Protein AF-A0A150H130-F1 (afdb_monomer_lite)

Organism: Gonium pectorale (NCBI:txid33097)

Structure (mmCIF, N/CA/C/O backbone):
data_AF-A0A150H130-F1
#
_entry.id   AF-A0A150H130-F1
#
loop_
_atom_site.group_PDB
_atom_site.id
_atom_site.type_symbol
_atom_site.label_atom_id
_atom_site.label_alt_id
_atom_site.label_comp_id
_atom_site.label_asym_id
_atom_site.label_entity_id
_atom_site.label_seq_id
_atom_site.pdbx_PDB_ins_code
_atom_site.Cartn_x
_atom_site.Cartn_y
_atom_site.Cartn_z
_atom_site.occupancy
_atom_site.B_iso_or_equiv
_atom_site.auth_seq_id
_atom_site.auth_comp_id
_atom_site.auth_asym_id
_atom_site.auth_atom_id
_atom_site.pdbx_PDB_model_num
ATOM 1 N N . MET A 1 1 ? 24.351 13.951 1.270 1.00 28.12 1 MET A N 1
ATOM 2 C CA . MET A 1 1 ? 23.321 14.775 0.599 1.00 28.12 1 MET A CA 1
ATOM 3 C C . MET A 1 1 ? 22.019 13.989 0.598 1.00 28.12 1 MET A C 1
ATOM 5 O O . MET A 1 1 ? 21.899 13.053 -0.178 1.00 28.12 1 MET A O 1
ATOM 9 N N . LEU A 1 2 ? 21.097 14.304 1.508 1.00 27.91 2 LEU A N 1
ATOM 10 C CA . LEU A 1 2 ? 19.763 13.704 1.584 1.00 27.91 2 LEU A CA 1
ATOM 11 C C . LEU A 1 2 ? 18.756 14.853 1.517 1.00 27.91 2 LEU A C 1
ATOM 13 O O . LEU A 1 2 ? 18.752 15.714 2.389 1.00 27.91 2 LEU A O 1
ATOM 17 N N . SER A 1 3 ? 17.962 14.896 0.455 1.00 32.09 3 SER A N 1
ATOM 18 C CA . SER A 1 3 ? 16.755 15.716 0.383 1.00 32.09 3 SER A CA 1
ATOM 19 C C . SER A 1 3 ? 15.717 14.867 -0.334 1.00 32.09 3 SER A C 1
ATOM 21 O O . SER A 1 3 ? 15.797 14.671 -1.547 1.00 32.09 3 SER A O 1
ATOM 23 N N . LEU A 1 4 ? 14.837 14.249 0.453 1.00 43.97 4 LEU A N 1
ATOM 24 C CA . LEU A 1 4 ? 13.719 13.445 -0.019 1.00 43.97 4 LEU A CA 1
ATOM 25 C C . LEU A 1 4 ? 12.446 14.279 0.113 1.00 43.97 4 LEU A C 1
ATOM 27 O O . LEU A 1 4 ? 12.029 14.680 1.195 1.00 43.97 4 LEU A O 1
ATOM 31 N N . SER A 1 5 ? 11.893 14.571 -1.054 1.00 40.38 5 SER A N 1
ATOM 32 C CA . SER A 1 5 ? 10.693 15.338 -1.343 1.00 40.38 5 SER A CA 1
ATOM 33 C C . SER A 1 5 ? 9.492 14.879 -0.509 1.00 40.38 5 SER A C 1
ATOM 35 O O . SER A 1 5 ? 9.221 13.685 -0.379 1.00 40.38 5 SER A O 1
ATOM 37 N N . SER A 1 6 ? 8.720 15.845 -0.016 1.00 39.12 6 SER A N 1
ATOM 38 C CA . SER A 1 6 ? 7.418 15.672 0.632 1.00 39.12 6 SER A CA 1
ATOM 39 C C . SER A 1 6 ? 6.379 15.040 -0.313 1.00 39.12 6 SER A C 1
ATOM 41 O O . SER A 1 6 ? 5.690 15.721 -1.064 1.00 39.12 6 SER A O 1
ATOM 43 N N . LEU A 1 7 ? 6.348 13.713 -0.304 1.00 48.28 7 LEU A N 1
ATOM 44 C CA . LEU A 1 7 ? 5.218 12.776 -0.375 1.00 48.28 7 LEU A CA 1
ATOM 45 C C . LEU A 1 7 ? 3.837 13.327 -0.774 1.00 48.28 7 LEU A C 1
ATOM 47 O O . LEU A 1 7 ? 3.103 13.880 0.040 1.00 48.28 7 LEU A O 1
ATOM 51 N N . THR A 1 8 ? 3.423 13.001 -1.995 1.00 57.91 8 THR A N 1
ATOM 52 C CA . THR A 1 8 ? 2.057 13.158 -2.520 1.00 57.91 8 THR A CA 1
ATOM 53 C C . THR A 1 8 ? 1.088 12.023 -2.124 1.00 57.91 8 THR A C 1
ATOM 55 O O . THR A 1 8 ? -0.016 11.950 -2.651 1.00 57.91 8 THR A O 1
ATOM 58 N N . GLY A 1 9 ? 1.445 11.163 -1.162 1.00 62.09 9 GLY A N 1
ATOM 59 C CA . GLY A 1 9 ? 0.704 9.933 -0.837 1.00 62.09 9 GLY A CA 1
ATOM 60 C C . GLY A 1 9 ? 1.159 8.715 -1.655 1.00 62.09 9 GLY A C 1
ATOM 61 O O . GLY A 1 9 ? 2.047 8.829 -2.498 1.00 62.09 9 GLY A O 1
ATOM 62 N N . LEU A 1 10 ? 0.581 7.538 -1.385 1.00 74.88 10 LEU A N 1
ATOM 63 C CA . LEU A 1 10 ? 0.795 6.289 -2.142 1.00 74.88 10 LEU A CA 1
ATOM 64 C C . LEU A 1 10 ? -0.245 6.068 -3.256 1.00 74.88 10 LEU A C 1
ATOM 66 O O . LEU A 1 10 ? -0.211 5.046 -3.935 1.00 74.88 10 LEU A O 1
ATOM 70 N N . SER A 1 11 ? -1.171 7.002 -3.452 1.00 72.00 11 SER A N 1
ATOM 71 C CA . SER A 1 11 ? -2.012 7.077 -4.643 1.00 72.00 11 SER A CA 1
ATOM 72 C C . SER A 1 11 ? -1.548 8.237 -5.520 1.00 72.00 11 SER A C 1
ATOM 74 O O . SER A 1 11 ? -1.598 9.393 -5.103 1.00 72.00 11 SER A O 1
ATOM 76 N N . GLY A 1 12 ? -1.150 7.940 -6.755 1.00 63.56 12 GLY A N 1
ATOM 77 C CA . GLY A 1 12 ? -0.777 8.929 -7.763 1.00 63.56 12 GLY A CA 1
ATOM 78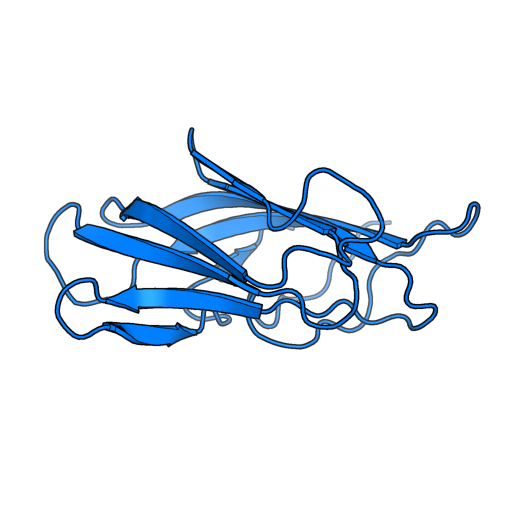 C C . GLY A 1 12 ? 0.692 8.877 -8.179 1.00 63.56 12 GLY A C 1
ATOM 79 O O . GLY A 1 12 ? 1.413 7.904 -7.951 1.00 63.56 12 GLY A O 1
ATOM 80 N N . ARG A 1 13 ? 1.129 9.944 -8.855 1.00 60.25 13 ARG A N 1
ATOM 81 C CA . ARG A 1 13 ? 2.452 10.046 -9.479 1.00 60.25 13 ARG A CA 1
ATOM 82 C C . ARG A 1 13 ? 3.400 10.859 -8.597 1.00 60.25 13 ARG A C 1
ATOM 84 O O . ARG A 1 13 ? 3.111 12.004 -8.259 1.00 60.25 13 ARG A O 1
ATOM 91 N N . VAL A 1 14 ? 4.555 10.290 -8.264 1.00 60.31 14 VAL A N 1
ATOM 92 C CA . VAL A 1 14 ? 5.629 10.954 -7.515 1.00 60.31 14 VAL A CA 1
ATOM 93 C C . VAL A 1 14 ? 6.756 11.302 -8.482 1.00 60.31 14 VAL A C 1
ATOM 95 O O . VAL A 1 14 ? 7.328 10.418 -9.119 1.00 60.31 14 VAL A O 1
ATOM 98 N N . VAL A 1 15 ? 7.086 12.589 -8.595 1.00 50.00 15 VAL A N 1
ATOM 99 C CA . VAL A 1 15 ? 8.176 13.102 -9.442 1.00 50.00 15 VAL A CA 1
ATOM 100 C C . VAL A 1 15 ? 9.355 13.489 -8.540 1.00 50.00 15 VAL A C 1
ATOM 102 O O . VAL A 1 15 ? 9.137 14.064 -7.479 1.00 50.00 15 VAL A O 1
ATOM 105 N N . ASN A 1 16 ? 10.585 13.181 -8.969 1.00 44.88 16 ASN A N 1
ATOM 106 C CA . ASN A 1 16 ? 11.868 13.332 -8.252 1.00 44.88 16 ASN A CA 1
ATOM 107 C C . ASN A 1 16 ? 12.209 12.209 -7.271 1.00 44.88 16 ASN A C 1
ATOM 109 O O . ASN A 1 16 ? 12.184 12.379 -6.053 1.00 44.88 16 ASN A O 1
ATOM 113 N N . MET A 1 17 ? 12.626 11.073 -7.827 1.00 46.09 17 MET A N 1
ATOM 114 C CA . MET A 1 17 ? 13.340 10.042 -7.080 1.00 46.09 17 MET A CA 1
ATOM 115 C C . MET A 1 17 ? 14.808 10.044 -7.475 1.00 46.09 17 MET A C 1
ATOM 117 O O . MET A 1 17 ? 15.135 10.183 -8.653 1.00 46.09 17 MET A O 1
ATOM 121 N N . ASN A 1 18 ? 15.689 9.912 -6.486 1.00 40.97 18 ASN A N 1
ATOM 122 C CA . ASN A 1 18 ? 17.128 9.909 -6.700 1.00 40.97 18 ASN A CA 1
ATOM 123 C C . ASN A 1 18 ? 17.524 8.587 -7.378 1.00 40.97 18 ASN A C 1
ATOM 125 O O . ASN A 1 18 ? 17.569 7.532 -6.745 1.00 40.97 18 ASN A O 1
ATOM 129 N N . VAL A 1 19 ? 17.724 8.631 -8.695 1.00 44.31 19 VAL A N 1
ATOM 130 C CA . VAL A 1 19 ? 18.095 7.469 -9.505 1.00 44.31 19 VAL A CA 1
ATOM 131 C C . VAL A 1 19 ? 19.613 7.377 -9.507 1.00 44.31 19 VAL A C 1
ATOM 133 O O . VAL A 1 19 ? 20.266 8.075 -10.278 1.00 44.31 19 VAL A O 1
ATOM 136 N N . ASN A 1 20 ? 20.193 6.499 -8.686 1.00 40.44 20 ASN A N 1
ATOM 137 C CA . ASN A 1 20 ? 21.564 6.062 -8.948 1.00 40.44 20 ASN A CA 1
ATOM 138 C C . ASN A 1 20 ? 21.536 5.193 -10.209 1.00 40.44 20 ASN A C 1
ATOM 140 O O . ASN A 1 20 ? 21.234 4.001 -10.181 1.00 40.44 20 ASN A O 1
ATOM 144 N N . ALA A 1 21 ? 21.760 5.856 -11.340 1.00 41.31 21 ALA A N 1
ATOM 145 C CA . ALA A 1 21 ? 21.728 5.289 -12.668 1.00 41.31 21 ALA A CA 1
ATOM 146 C C . ALA A 1 21 ? 23.016 4.509 -12.944 1.00 41.31 21 ALA A C 1
ATOM 148 O O . ALA A 1 21 ? 24.020 5.064 -13.373 1.00 41.31 21 ALA A O 1
ATOM 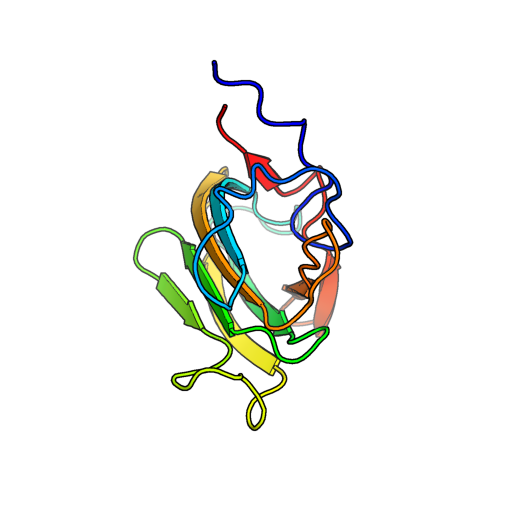149 N N . SER A 1 22 ? 22.957 3.198 -12.756 1.00 33.94 22 SER A N 1
ATOM 150 C CA . SER A 1 22 ? 23.491 2.249 -13.732 1.00 33.94 22 SER A CA 1
ATOM 151 C C . SER A 1 22 ? 22.784 0.915 -13.493 1.00 33.94 22 SER A C 1
ATOM 153 O O . SER A 1 22 ? 22.564 0.544 -12.347 1.00 33.94 22 SER A O 1
ATOM 155 N N . VAL A 1 23 ? 22.419 0.214 -14.566 1.00 38.22 23 VAL A N 1
ATOM 156 C CA . VAL A 1 23 ? 21.663 -1.056 -14.595 1.00 38.22 23 VAL A CA 1
ATOM 157 C C . VAL A 1 23 ? 20.127 -0.914 -14.628 1.00 38.22 23 VAL A C 1
ATOM 159 O O . VAL A 1 23 ? 19.440 -0.826 -13.620 1.00 38.22 23 VAL A O 1
ATOM 162 N N . VAL A 1 24 ? 19.604 -0.930 -15.859 1.00 47.75 24 VAL A N 1
ATOM 163 C CA . VAL A 1 24 ? 18.294 -1.436 -16.327 1.00 47.75 24 VAL A CA 1
ATOM 164 C C . VAL A 1 24 ? 17.286 -1.843 -15.225 1.00 47.75 24 VAL A C 1
ATOM 166 O O . VAL A 1 24 ? 17.278 -2.971 -14.728 1.00 47.75 24 VAL A O 1
ATOM 169 N N . GLY A 1 25 ? 16.367 -0.927 -14.904 1.00 54.16 25 GLY A N 1
ATOM 170 C CA . GLY A 1 25 ? 15.270 -1.107 -13.943 1.00 54.16 25 GLY A CA 1
ATOM 171 C C . GLY A 1 25 ? 15.366 -0.122 -12.779 1.00 54.16 25 GLY A C 1
ATOM 172 O O . GLY A 1 25 ? 16.351 -0.102 -12.048 1.00 54.16 25 GLY A O 1
ATOM 173 N N . ARG A 1 26 ? 14.340 0.715 -12.601 1.00 68.50 26 ARG A N 1
ATOM 174 C CA . ARG A 1 26 ? 14.320 1.710 -11.520 1.00 68.50 26 ARG A CA 1
ATOM 175 C C . ARG A 1 26 ? 13.815 1.059 -10.247 1.00 68.50 26 ARG A C 1
ATOM 177 O O . ARG A 1 26 ? 12.714 0.514 -10.252 1.00 68.50 26 ARG A O 1
ATOM 184 N N . TYR A 1 27 ? 14.607 1.144 -9.184 1.00 73.62 27 TYR A N 1
ATOM 185 C CA . TYR A 1 27 ? 14.225 0.707 -7.847 1.00 73.62 27 TYR A CA 1
ATOM 186 C C . TYR A 1 27 ? 13.906 1.909 -6.976 1.00 73.62 27 TYR A C 1
ATOM 188 O O . TYR A 1 27 ? 14.677 2.863 -6.903 1.00 73.62 27 TYR A O 1
ATOM 196 N N . VAL A 1 28 ? 12.770 1.838 -6.300 1.00 75.75 28 VAL A N 1
ATOM 197 C CA . VAL A 1 28 ? 12.286 2.868 -5.390 1.00 75.75 28 VAL A CA 1
ATOM 198 C C . VAL A 1 28 ? 11.981 2.211 -4.065 1.00 75.75 28 VAL A C 1
ATOM 200 O O . VAL A 1 28 ? 11.394 1.131 -4.026 1.00 75.75 28 VAL A O 1
ATOM 203 N N . ARG A 1 29 ? 12.370 2.874 -2.980 1.00 79.12 29 ARG A N 1
ATOM 204 C CA . ARG A 1 29 ? 12.010 2.488 -1.623 1.00 79.12 29 ARG A CA 1
ATOM 205 C C . ARG A 1 29 ? 11.545 3.724 -0.869 1.00 79.12 29 ARG A C 1
ATOM 207 O O . ARG A 1 29 ? 12.284 4.700 -0.803 1.00 79.12 29 ARG A O 1
ATOM 214 N N . ALA A 1 30 ? 10.350 3.660 -0.299 1.00 76.38 30 ALA A N 1
ATOM 215 C CA . ALA A 1 30 ? 9.795 4.697 0.560 1.00 76.38 30 ALA A CA 1
ATOM 216 C C . ALA A 1 30 ? 9.405 4.078 1.905 1.00 76.38 30 ALA A C 1
ATOM 218 O O . ALA A 1 30 ? 8.758 3.033 1.943 1.00 76.38 30 ALA A O 1
ATOM 219 N N . GLY A 1 31 ? 9.831 4.702 3.001 1.00 82.50 31 GLY A N 1
ATOM 220 C CA . GLY A 1 31 ? 9.450 4.324 4.361 1.00 82.50 31 GLY A CA 1
ATOM 221 C C . GLY A 1 31 ? 8.509 5.360 4.963 1.00 82.50 31 GLY A C 1
ATOM 222 O O . GLY A 1 31 ? 8.623 6.552 4.678 1.00 82.50 31 GLY A O 1
ATOM 223 N N . GLY A 1 32 ? 7.573 4.908 5.788 1.00 85.44 32 GLY A N 1
ATOM 224 C CA . GLY A 1 32 ? 6.565 5.773 6.373 1.00 85.44 32 GLY A CA 1
ATOM 225 C C . GLY A 1 32 ? 5.625 5.069 7.324 1.00 85.44 32 GLY A C 1
ATOM 226 O O . GLY A 1 32 ? 5.902 3.987 7.840 1.00 85.44 32 GLY A O 1
ATOM 227 N N . PHE A 1 33 ? 4.492 5.714 7.533 1.00 87.56 33 PHE A N 1
ATOM 228 C CA . PHE A 1 33 ? 3.428 5.281 8.404 1.00 87.56 33 PHE A CA 1
ATOM 229 C C . PHE A 1 33 ? 2.097 5.422 7.677 1.00 87.56 33 PHE A C 1
ATOM 231 O O . PHE A 1 33 ? 1.769 6.495 7.164 1.00 87.56 33 PHE A O 1
ATOM 238 N N . LEU A 1 34 ? 1.323 4.339 7.659 1.00 88.81 34 LEU A N 1
ATOM 239 C CA . LEU A 1 34 ? -0.043 4.337 7.159 1.00 88.81 34 LEU A CA 1
ATOM 240 C C . LEU A 1 34 ? -1.023 4.550 8.298 1.00 88.81 34 LEU A C 1
ATOM 242 O O . LEU A 1 34 ? -1.014 3.825 9.291 1.00 88.81 34 LEU A O 1
ATOM 246 N N . ARG A 1 35 ? -1.883 5.546 8.142 1.00 88.31 35 ARG A N 1
ATOM 247 C CA . ARG A 1 35 ? -3.004 5.802 9.031 1.00 88.31 35 ARG A CA 1
ATOM 248 C C . ARG A 1 35 ? -4.229 5.051 8.527 1.00 88.31 35 ARG A C 1
ATOM 250 O O . ARG A 1 35 ? -4.515 5.036 7.333 1.00 88.31 35 ARG A O 1
ATOM 257 N N . ARG A 1 36 ? -4.986 4.468 9.452 1.00 85.94 36 ARG A N 1
ATOM 258 C CA . ARG A 1 36 ? -6.290 3.874 9.144 1.00 85.94 36 ARG A CA 1
ATOM 259 C C . ARG A 1 36 ? -7.296 4.944 8.670 1.00 85.94 36 ARG A C 1
ATOM 261 O O . ARG A 1 36 ? -7.362 6.001 9.308 1.00 85.94 36 ARG A O 1
ATOM 268 N N . PRO A 1 37 ? -8.144 4.670 7.658 1.00 86.38 37 PRO A N 1
ATOM 269 C CA . PRO A 1 37 ? -9.273 5.538 7.326 1.00 86.38 37 PRO A CA 1
ATOM 270 C C . PRO A 1 37 ? -10.250 5.721 8.506 1.00 86.38 37 PRO A C 1
ATOM 272 O O . PRO A 1 37 ? -10.496 4.813 9.306 1.00 86.38 37 PRO A O 1
ATOM 275 N N . VAL A 1 38 ? -10.791 6.931 8.656 1.00 72.12 38 VAL A N 1
ATOM 276 C CA . VAL A 1 38 ? -11.566 7.343 9.837 1.00 72.12 38 VAL A CA 1
ATOM 277 C C . VAL A 1 38 ? -13.028 6.899 9.700 1.00 72.12 38 VAL A C 1
ATOM 279 O O . VAL A 1 38 ? -13.877 7.700 9.327 1.00 72.12 38 VAL A O 1
ATOM 282 N N . SER A 1 39 ? -13.339 5.630 9.977 1.00 63.97 39 SER A N 1
ATOM 283 C CA . SER A 1 39 ? -14.746 5.181 10.040 1.00 63.97 39 SER A CA 1
ATOM 284 C C . SER A 1 39 ? -15.107 4.232 11.191 1.00 63.97 39 SER A C 1
ATOM 286 O O . SER A 1 39 ? -16.293 4.042 11.434 1.00 63.97 39 SER A O 1
ATOM 288 N N . ALA A 1 40 ? -14.154 3.707 11.974 1.00 54.53 40 ALA A N 1
ATOM 289 C CA . ALA A 1 40 ? -14.472 2.786 13.078 1.00 54.53 40 ALA A CA 1
ATOM 290 C C . ALA A 1 40 ? -13.618 3.016 14.346 1.00 54.53 40 ALA A C 1
ATOM 292 O O . ALA A 1 40 ? -12.423 3.306 14.217 1.00 54.53 40 ALA A O 1
ATOM 293 N N . PRO A 1 41 ? -14.180 2.904 15.569 1.00 64.06 41 PRO A N 1
ATOM 294 C CA . PRO A 1 41 ? -13.418 2.824 16.819 1.00 64.06 41 PRO A CA 1
ATOM 295 C C . PRO A 1 41 ? -12.738 1.451 16.975 1.00 64.06 41 PRO A C 1
ATOM 297 O O . PRO A 1 41 ? -13.272 0.437 16.543 1.00 64.06 41 PRO A O 1
ATOM 300 N N . GLY A 1 42 ? -11.562 1.408 17.616 1.00 69.62 42 GLY A N 1
ATOM 301 C CA . GLY A 1 42 ? -10.783 0.163 17.774 1.00 69.62 42 GLY A CA 1
ATOM 302 C C . GLY A 1 42 ? -10.177 -0.349 16.458 1.00 69.62 42 GLY A C 1
ATOM 303 O O . GLY A 1 42 ? -10.295 0.343 15.450 1.00 69.62 42 GLY A O 1
ATOM 304 N N . PRO A 1 43 ? -9.448 -1.482 16.443 1.00 76.12 43 PRO A N 1
ATOM 305 C CA . PRO A 1 43 ? -8.933 -2.077 15.210 1.00 76.12 43 PRO A CA 1
ATOM 306 C C . PRO A 1 43 ? -10.062 -2.336 14.210 1.00 76.12 43 PRO A C 1
ATOM 308 O O . PRO A 1 43 ? -11.125 -2.807 14.605 1.00 76.12 43 PRO A O 1
ATOM 311 N N . ALA A 1 44 ? -9.837 -2.024 12.936 1.00 84.44 44 ALA A N 1
ATOM 312 C CA . ALA A 1 44 ? -10.842 -2.237 11.903 1.00 84.44 44 ALA A CA 1
ATOM 313 C C . ALA A 1 44 ? -10.271 -3.048 10.748 1.00 84.44 44 ALA A C 1
ATOM 315 O O . ALA A 1 44 ? -9.116 -2.862 10.350 1.00 84.44 44 ALA A O 1
ATOM 316 N N . ARG A 1 45 ? -11.119 -3.919 10.210 1.00 90.25 45 ARG A N 1
ATOM 317 C CA . ARG A 1 45 ? -10.855 -4.680 8.997 1.00 90.25 45 ARG A CA 1
ATOM 318 C C . ARG A 1 45 ? -10.911 -3.749 7.787 1.00 90.25 45 ARG A C 1
ATOM 320 O O . ARG A 1 45 ? -11.855 -2.979 7.657 1.00 90.25 45 ARG A O 1
ATOM 327 N N . TRP A 1 46 ? -9.919 -3.853 6.912 1.00 91.38 46 TRP A N 1
ATOM 328 C CA . TRP A 1 46 ? -9.853 -3.170 5.620 1.00 91.38 46 TRP A CA 1
ATOM 329 C C . TRP A 1 46 ? -9.260 -4.108 4.581 1.00 91.38 46 TRP A C 1
ATOM 331 O O . TRP A 1 46 ? -8.497 -5.007 4.927 1.00 91.38 46 TRP A O 1
ATOM 341 N N . VAL A 1 47 ? -9.552 -3.877 3.306 1.00 92.50 47 VAL A N 1
ATOM 342 C CA . VAL A 1 47 ? -8.820 -4.533 2.217 1.00 92.50 47 VAL A CA 1
ATOM 343 C C . VAL A 1 47 ? -7.791 -3.550 1.680 1.00 92.50 47 VAL A C 1
ATOM 345 O O . VAL A 1 47 ? -8.150 -2.465 1.235 1.00 92.50 47 VAL A O 1
ATOM 348 N N . LEU A 1 48 ? -6.510 -3.905 1.744 1.00 92.75 48 LEU A N 1
ATOM 349 C CA . LEU A 1 48 ? -5.450 -3.183 1.051 1.00 92.75 48 LEU A CA 1
ATOM 350 C C . LEU A 1 48 ? -5.399 -3.674 -0.395 1.00 92.75 48 LEU A C 1
ATOM 352 O O . LEU A 1 48 ? -5.129 -4.850 -0.634 1.00 92.75 48 LEU A O 1
ATOM 356 N N . ARG A 1 49 ? -5.623 -2.759 -1.333 1.00 92.38 49 ARG A N 1
ATOM 357 C CA . ARG A 1 49 ? -5.534 -2.992 -2.772 1.00 92.38 49 ARG A CA 1
ATOM 358 C C . ARG A 1 49 ? -4.261 -2.372 -3.322 1.00 92.38 49 ARG A C 1
ATOM 360 O O . ARG A 1 49 ? -3.983 -1.199 -3.068 1.00 92.38 49 ARG A O 1
ATOM 367 N N . VAL A 1 50 ? -3.514 -3.148 -4.101 1.00 90.00 50 VAL A N 1
ATOM 368 C CA . VAL A 1 50 ? -2.316 -2.700 -4.821 1.00 90.00 50 VAL A CA 1
ATOM 369 C C . VAL A 1 50 ? -2.480 -3.038 -6.295 1.00 90.00 50 VAL A C 1
ATOM 371 O O . VAL A 1 50 ? -2.528 -4.213 -6.656 1.00 90.00 50 VAL A O 1
ATOM 374 N N . ARG A 1 51 ? -2.545 -2.013 -7.146 1.00 87.31 51 ARG A N 1
ATOM 375 C CA . ARG A 1 51 ? -2.686 -2.160 -8.599 1.00 87.31 51 ARG A CA 1
ATOM 376 C C . ARG A 1 51 ? -1.374 -1.856 -9.318 1.00 87.31 51 ARG A C 1
ATOM 378 O O . ARG A 1 51 ? -0.609 -0.976 -8.926 1.00 87.31 51 ARG A O 1
ATOM 385 N N . ASP A 1 52 ? -1.112 -2.606 -10.382 1.00 83.38 52 ASP A N 1
ATOM 386 C CA . ASP A 1 52 ? -0.065 -2.291 -11.347 1.00 83.38 52 ASP A CA 1
ATOM 387 C C . ASP A 1 52 ? -0.535 -1.159 -12.265 1.00 83.38 52 ASP A C 1
ATOM 389 O O . ASP A 1 52 ? -1.469 -1.328 -13.046 1.00 83.38 52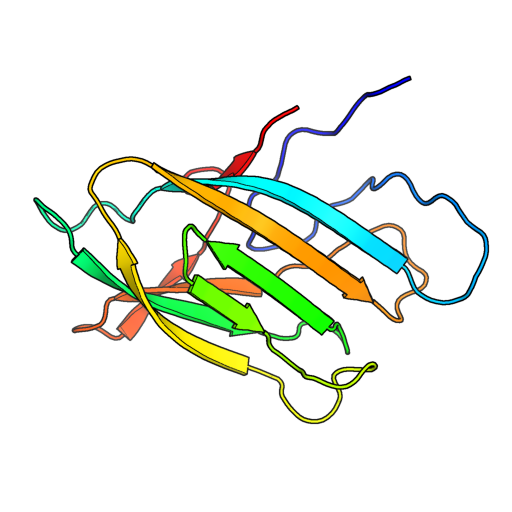 ASP A O 1
ATOM 393 N N . SER A 1 53 ? 0.154 -0.023 -12.221 1.00 75.62 53 SER A N 1
ATOM 394 C CA . SER A 1 53 ? -0.125 1.093 -13.124 1.00 75.62 53 SER A CA 1
ATOM 395 C C . SER A 1 53 ? 0.628 0.995 -14.459 1.00 75.62 53 SER A C 1
ATOM 397 O O . SER A 1 53 ? 0.235 1.662 -15.411 1.00 75.62 53 SER A O 1
ATOM 399 N N . THR A 1 54 ? 1.756 0.268 -14.561 1.00 76.06 54 THR A N 1
ATOM 400 C CA . THR A 1 54 ? 2.591 0.238 -15.793 1.00 76.06 54 THR A CA 1
ATOM 401 C C . THR A 1 54 ? 3.704 -0.841 -15.789 1.00 76.06 54 THR A C 1
ATOM 403 O O . THR A 1 54 ? 4.894 -0.520 -15.878 1.00 76.06 54 THR A O 1
ATOM 406 N N . SER A 1 55 ? 3.361 -2.130 -15.686 1.00 78.44 55 SER A N 1
ATOM 407 C CA . SER A 1 55 ? 4.325 -3.253 -15.606 1.00 78.44 55 SER A CA 1
ATOM 408 C C . SER A 1 55 ? 5.357 -3.070 -14.484 1.00 78.44 55 SER A C 1
ATOM 410 O O . SER A 1 55 ? 6.574 -3.214 -14.673 1.00 78.44 55 SER A O 1
ATOM 412 N N . GLN A 1 56 ? 4.868 -2.697 -13.305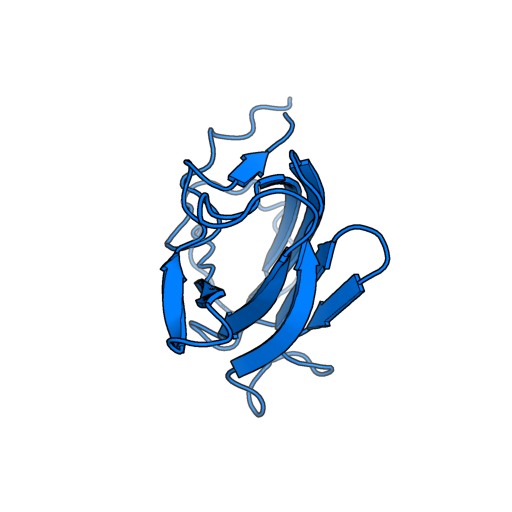 1.00 79.44 56 GLN A N 1
ATOM 413 C CA . GLN A 1 56 ? 5.664 -2.428 -12.117 1.00 79.44 56 GLN A CA 1
ATOM 414 C C . GLN A 1 56 ? 5.472 -3.540 -11.094 1.00 79.44 56 GLN A C 1
ATOM 416 O O . GLN A 1 56 ? 4.348 -3.928 -10.792 1.00 79.44 56 GLN A O 1
ATOM 421 N N . ALA A 1 57 ? 6.570 -4.017 -10.516 1.00 84.44 57 ALA A N 1
ATOM 422 C CA . ALA A 1 57 ? 6.507 -4.898 -9.357 1.00 84.44 57 ALA A CA 1
ATOM 423 C C . ALA A 1 57 ? 6.528 -4.039 -8.088 1.00 84.44 57 ALA A C 1
ATOM 425 O O . ALA A 1 57 ? 7.519 -3.352 -7.827 1.00 84.44 57 ALA A O 1
ATOM 426 N N . VAL A 1 58 ? 5.450 -4.073 -7.311 1.00 84.19 58 VAL A N 1
ATOM 427 C CA . VAL A 1 58 ? 5.256 -3.326 -6.065 1.00 84.19 58 VAL A CA 1
ATOM 428 C C . VAL A 1 58 ? 5.166 -4.309 -4.904 1.00 84.19 58 VAL A C 1
ATOM 430 O O . VAL A 1 58 ? 4.469 -5.321 -4.959 1.00 84.19 58 VAL A O 1
ATOM 433 N N . THR A 1 59 ? 5.887 -4.009 -3.830 1.00 88.38 59 THR A N 1
ATOM 434 C CA . THR A 1 59 ? 5.806 -4.705 -2.548 1.00 88.38 59 THR A CA 1
ATOM 435 C C . THR A 1 59 ? 5.522 -3.688 -1.456 1.00 88.38 59 THR A C 1
ATOM 437 O O . THR A 1 59 ? 6.229 -2.690 -1.333 1.00 88.38 59 THR A O 1
ATOM 440 N N . ILE A 1 60 ? 4.513 -3.961 -0.639 1.00 89.31 60 ILE A N 1
ATOM 441 C CA . ILE A 1 60 ? 4.174 -3.181 0.547 1.00 89.31 60 ILE A CA 1
ATOM 442 C C . ILE A 1 60 ? 4.373 -4.077 1.761 1.00 89.31 60 ILE A C 1
ATOM 444 O O . ILE A 1 60 ? 3.770 -5.141 1.861 1.00 89.31 60 ILE A O 1
ATOM 448 N N . VAL A 1 61 ? 5.224 -3.645 2.683 1.00 91.12 61 VAL A N 1
ATOM 449 C CA . VAL A 1 61 ? 5.417 -4.282 3.986 1.00 91.12 61 VAL A CA 1
ATOM 450 C C . VAL A 1 61 ? 4.810 -3.368 5.033 1.00 91.12 61 VAL A C 1
ATOM 452 O O . VAL A 1 61 ? 5.249 -2.230 5.161 1.00 91.12 61 VAL A O 1
ATOM 455 N N . MET A 1 62 ? 3.816 -3.850 5.768 1.00 89.25 62 MET A N 1
ATOM 456 C CA . MET A 1 62 ? 3.088 -3.106 6.792 1.00 89.25 62 MET A CA 1
ATOM 457 C C . MET A 1 62 ? 3.041 -3.949 8.071 1.00 89.25 62 MET A C 1
ATOM 459 O O . MET A 1 62 ? 2.333 -4.954 8.138 1.00 89.25 62 MET A O 1
ATOM 463 N N . GLY A 1 63 ? 3.810 -3.563 9.093 1.00 86.00 63 GLY A N 1
ATOM 464 C CA . GLY A 1 63 ? 4.011 -4.413 10.271 1.00 86.00 63 GLY A CA 1
ATOM 465 C C . GLY A 1 63 ? 4.508 -5.814 9.876 1.00 86.00 63 GLY A C 1
ATOM 466 O O . GLY A 1 63 ? 5.574 -5.941 9.279 1.00 86.00 63 GLY A O 1
ATOM 467 N N . ASN A 1 64 ? 3.712 -6.850 10.171 1.00 84.06 64 ASN A N 1
ATOM 468 C CA . ASN A 1 64 ? 4.006 -8.252 9.825 1.00 84.06 64 ASN A CA 1
ATOM 469 C C . ASN A 1 64 ? 3.365 -8.717 8.502 1.00 84.06 64 ASN A C 1
ATOM 471 O O . ASN A 1 64 ? 3.512 -9.878 8.125 1.00 84.06 64 ASN A O 1
ATOM 475 N N . VAL A 1 65 ? 2.633 -7.846 7.803 1.00 87.88 65 VAL A N 1
ATOM 476 C CA . VAL A 1 65 ? 1.963 -8.173 6.539 1.00 87.88 65 VAL A CA 1
ATOM 477 C C . VAL A 1 65 ? 2.848 -7.748 5.374 1.00 87.88 65 VAL A C 1
ATOM 479 O O . VAL A 1 65 ? 3.368 -6.634 5.351 1.00 87.88 65 VAL A O 1
ATOM 482 N N . THR A 1 66 ? 3.008 -8.628 4.385 1.00 90.19 66 THR A N 1
ATOM 483 C CA . THR A 1 66 ? 3.661 -8.304 3.112 1.00 90.19 66 THR A CA 1
ATOM 484 C C . THR A 1 66 ? 2.686 -8.555 1.973 1.00 90.19 66 THR A C 1
ATOM 486 O O . THR A 1 66 ? 2.244 -9.684 1.784 1.00 90.19 66 THR A O 1
ATOM 489 N N . VAL A 1 67 ? 2.392 -7.515 1.198 1.00 90.00 67 VAL A N 1
ATOM 490 C CA . VAL A 1 67 ? 1.540 -7.577 0.006 1.00 90.00 67 VAL A CA 1
ATOM 491 C C . VAL A 1 67 ? 2.396 -7.312 -1.221 1.00 90.00 67 VAL A C 1
ATOM 493 O O . VAL A 1 67 ? 3.216 -6.391 -1.225 1.00 90.00 67 VAL A O 1
ATOM 496 N N . ARG A 1 68 ? 2.234 -8.128 -2.263 1.00 86.44 68 ARG A N 1
ATOM 497 C CA . ARG A 1 68 ? 2.940 -7.974 -3.540 1.00 86.44 68 ARG A CA 1
ATOM 498 C C . ARG A 1 68 ? 1.973 -8.137 -4.695 1.00 86.44 68 ARG A C 1
ATOM 500 O O . ARG A 1 68 ? 1.123 -9.024 -4.653 1.00 86.44 68 ARG A O 1
ATOM 507 N N . ASN A 1 69 ? 2.139 -7.318 -5.727 1.00 82.44 69 ASN A N 1
ATOM 508 C CA . ASN A 1 69 ? 1.368 -7.470 -6.958 1.00 82.44 69 ASN A CA 1
ATOM 509 C C . ASN A 1 69 ? 1.971 -8.491 -7.930 1.00 82.44 69 ASN A C 1
ATOM 511 O O . ASN A 1 69 ? 1.273 -8.903 -8.831 1.00 82.44 69 ASN A O 1
ATOM 515 N N . ALA A 1 70 ? 3.227 -8.920 -7.778 1.00 73.81 70 ALA A N 1
ATOM 516 C CA . ALA A 1 70 ? 3.824 -9.973 -8.603 1.00 73.81 70 ALA A CA 1
ATOM 517 C C . ALA A 1 70 ? 5.017 -10.631 -7.899 1.00 73.81 70 ALA A C 1
ATOM 519 O O . ALA A 1 70 ? 5.638 -10.037 -7.009 1.00 73.81 70 ALA A O 1
ATOM 520 N N . VAL A 1 71 ? 5.351 -11.855 -8.318 1.00 72.38 71 VAL A N 1
ATOM 521 C CA . VAL A 1 71 ? 6.575 -12.559 -7.899 1.00 72.38 71 VAL A CA 1
ATOM 522 C C . VAL A 1 71 ? 7.671 -12.401 -8.958 1.00 72.38 71 VAL A C 1
ATOM 524 O O . VAL A 1 71 ? 8.845 -12.263 -8.608 1.00 72.38 71 VAL A O 1
ATOM 527 N N . GLU A 1 72 ? 7.304 -12.359 -10.241 1.00 73.50 72 GLU A N 1
ATOM 528 C CA . GLU A 1 72 ? 8.209 -12.062 -11.347 1.00 73.50 72 GLU A CA 1
ATOM 529 C C . GLU A 1 72 ? 8.419 -10.556 -11.592 1.00 73.50 72 GLU A C 1
ATOM 531 O O . GLU A 1 72 ? 7.610 -9.700 -11.233 1.00 73.50 72 GLU A O 1
ATOM 536 N N . TYR A 1 73 ? 9.533 -10.227 -12.251 1.00 74.06 73 TYR A N 1
ATOM 537 C CA . TYR A 1 73 ? 9.730 -8.922 -12.871 1.00 74.06 73 TYR A CA 1
ATOM 538 C C . TYR A 1 73 ? 10.084 -9.124 -14.342 1.00 74.06 73 TYR A C 1
ATOM 540 O O . TYR A 1 73 ? 11.060 -9.826 -14.632 1.00 74.06 73 TYR A O 1
ATOM 548 N N . PRO A 1 74 ? 9.378 -8.472 -15.276 1.00 74.19 74 PRO A N 1
ATOM 549 C CA . PRO A 1 74 ? 8.262 -7.524 -15.103 1.00 74.19 74 PRO A CA 1
ATOM 550 C C . PRO A 1 74 ? 6.999 -8.155 -14.512 1.00 74.19 74 PRO A C 1
ATOM 552 O O . PRO A 1 74 ? 6.741 -9.334 -14.721 1.00 74.19 74 PRO A O 1
ATOM 555 N N . ALA A 1 75 ? 6.196 -7.343 -13.828 1.00 75.12 75 ALA A N 1
ATOM 556 C CA . ALA A 1 75 ? 4.866 -7.737 -13.379 1.00 75.12 75 ALA A CA 1
ATOM 557 C C . ALA A 1 75 ? 3.868 -7.625 -14.545 1.00 75.12 75 ALA A C 1
ATOM 559 O O . ALA A 1 75 ? 3.183 -6.614 -14.711 1.00 75.12 75 ALA A O 1
ATOM 560 N N . ASP A 1 76 ? 3.825 -8.637 -15.408 1.00 78.56 76 ASP A N 1
ATOM 561 C CA . ASP A 1 76 ? 2.956 -8.605 -16.592 1.00 78.56 76 ASP A CA 1
ATOM 562 C C . ASP A 1 76 ? 1.644 -9.383 -16.393 1.00 78.56 76 ASP A C 1
ATOM 564 O O . ASP A 1 76 ? 0.637 -9.022 -17.000 1.00 78.56 76 ASP A O 1
ATOM 568 N N . SER A 1 77 ? 1.626 -10.389 -15.513 1.00 79.62 77 SER A N 1
ATOM 569 C CA . SER A 1 77 ? 0.501 -11.317 -15.323 1.00 79.62 77 SER A CA 1
ATOM 570 C C . SER A 1 77 ? -0.536 -10.840 -14.298 1.00 79.62 77 SER A C 1
ATOM 572 O O . SER A 1 77 ? -1.738 -10.927 -14.541 1.00 79.62 77 SER A O 1
ATOM 574 N N . VAL A 1 78 ? -0.082 -10.310 -13.162 1.00 83.19 78 VAL A N 1
ATOM 575 C CA . VAL A 1 78 ? -0.940 -9.892 -12.050 1.00 83.19 78 VAL A CA 1
ATOM 576 C C . VAL A 1 78 ? -1.001 -8.368 -12.006 1.00 83.19 78 VAL A C 1
ATOM 578 O O . VAL A 1 78 ? 0.009 -7.683 -11.843 1.00 83.19 78 VAL A O 1
ATOM 581 N N . LYS A 1 79 ? -2.211 -7.838 -12.204 1.00 84.38 79 LYS A N 1
ATOM 582 C CA . LYS A 1 79 ? -2.475 -6.393 -12.276 1.00 84.38 79 LYS A CA 1
ATOM 583 C C . LYS A 1 79 ? -3.052 -5.808 -10.998 1.00 84.38 79 LYS A C 1
ATOM 585 O O . LYS A 1 79 ? -3.017 -4.596 -10.825 1.00 84.38 79 LYS A O 1
ATOM 590 N N . GLU A 1 80 ? -3.542 -6.648 -10.101 1.00 88.81 80 GLU A N 1
ATOM 591 C CA . GLU A 1 80 ? -4.152 -6.234 -8.846 1.00 88.81 80 GLU A CA 1
ATOM 592 C C . GLU A 1 80 ? -3.942 -7.326 -7.800 1.00 88.81 80 GLU A C 1
ATOM 594 O O . GLU A 1 80 ? -4.124 -8.508 -8.094 1.00 88.81 80 GLU A O 1
ATOM 599 N N . THR A 1 81 ? -3.572 -6.918 -6.588 1.00 91.00 81 THR A N 1
ATOM 600 C CA . THR A 1 81 ? -3.576 -7.778 -5.405 1.00 91.00 81 THR A CA 1
ATOM 601 C C . THR A 1 81 ? -4.358 -7.098 -4.299 1.00 91.00 81 THR A C 1
ATOM 603 O O . THR A 1 81 ? -4.017 -5.988 -3.883 1.00 91.00 81 THR A O 1
ATOM 606 N N . ASP A 1 82 ? -5.342 -7.823 -3.782 1.00 92.75 82 ASP A N 1
ATOM 607 C CA . ASP A 1 82 ? -6.135 -7.441 -2.623 1.00 92.75 82 ASP A CA 1
ATOM 608 C C . ASP A 1 82 ? -5.723 -8.294 -1.419 1.00 92.75 82 ASP A C 1
ATOM 610 O O . ASP A 1 82 ? -5.483 -9.498 -1.527 1.00 92.75 82 ASP A O 1
ATOM 614 N N . THR A 1 83 ? -5.600 -7.681 -0.247 1.00 92.06 83 THR A N 1
ATOM 615 C CA . THR A 1 83 ? -5.291 -8.399 0.995 1.00 92.06 83 THR A CA 1
ATOM 616 C C . THR A 1 83 ? -6.036 -7.779 2.161 1.00 92.06 83 THR A C 1
ATOM 618 O O . THR A 1 83 ? -5.944 -6.577 2.406 1.00 92.06 83 THR A O 1
ATOM 621 N N . GLU A 1 84 ? -6.762 -8.609 2.903 1.00 91.88 84 GLU A N 1
ATOM 622 C CA . GLU A 1 84 ? -7.415 -8.184 4.135 1.00 91.88 84 GLU A CA 1
ATOM 623 C C . GLU A 1 84 ? -6.371 -7.888 5.219 1.00 91.88 84 GLU A C 1
ATOM 625 O O . GLU A 1 84 ? -5.463 -8.680 5.478 1.00 91.88 84 GLU A O 1
ATOM 630 N N . VAL A 1 85 ? -6.503 -6.730 5.859 1.00 91.25 85 VAL A N 1
ATOM 631 C CA . VAL A 1 85 ? -5.627 -6.260 6.928 1.00 91.25 85 VAL A CA 1
ATOM 632 C C . VAL A 1 85 ? -6.451 -5.757 8.106 1.00 91.25 85 VAL A C 1
ATOM 634 O O . VAL A 1 85 ? -7.481 -5.100 7.949 1.00 91.25 85 VAL A O 1
ATOM 637 N N . MET A 1 86 ? -5.969 -6.040 9.314 1.00 90.19 86 MET A N 1
ATOM 638 C CA . MET A 1 86 ? -6.512 -5.471 10.542 1.00 90.19 86 MET A CA 1
ATOM 639 C C . MET A 1 86 ? -5.683 -4.244 10.921 1.00 90.19 86 MET A C 1
ATOM 641 O O . MET A 1 86 ? -4.540 -4.374 11.361 1.00 90.19 86 MET A O 1
ATOM 645 N N . LEU A 1 87 ? -6.243 -3.047 10.741 1.00 89.25 87 LEU A N 1
ATOM 646 C CA . LEU A 1 87 ? -5.536 -1.799 11.023 1.00 89.25 87 LEU A CA 1
ATOM 647 C C . LEU A 1 87 ? -5.833 -1.321 12.452 1.00 89.25 87 LEU A C 1
ATOM 649 O O . LEU A 1 87 ? -7.000 -1.049 12.769 1.00 89.25 87 LEU A O 1
ATOM 653 N N . PRO A 1 88 ? -4.813 -1.162 13.321 1.00 88.69 88 PRO A N 1
ATOM 654 C CA . PRO A 1 88 ? -5.001 -0.624 14.662 1.00 88.69 88 PRO A CA 1
ATOM 655 C C . PRO A 1 88 ? -5.455 0.839 14.612 1.00 88.69 88 PRO A C 1
ATOM 657 O O . PRO A 1 88 ? -5.453 1.495 13.567 1.00 88.69 88 PRO A O 1
ATOM 660 N N . ALA A 1 89 ? -5.856 1.369 15.767 1.00 85.75 89 ALA A N 1
ATOM 661 C CA . ALA A 1 89 ? -6.004 2.812 15.903 1.00 85.75 89 ALA A CA 1
ATOM 662 C C . ALA A 1 89 ? -4.623 3.478 15.794 1.00 85.75 89 ALA A C 1
ATOM 664 O O . ALA A 1 89 ? -3.652 2.988 16.367 1.00 85.75 89 ALA A O 1
ATOM 665 N N . GLY A 1 90 ? -4.541 4.593 15.066 1.00 87.00 90 GLY A N 1
ATOM 666 C CA . GLY A 1 90 ? -3.290 5.323 14.856 1.00 87.00 90 GLY A CA 1
ATOM 667 C C . GLY A 1 90 ? -2.584 4.948 13.553 1.00 87.00 90 GLY A C 1
ATOM 668 O O . GLY A 1 90 ? -3.193 5.006 12.482 1.00 87.00 90 GLY A O 1
ATOM 669 N N . TYR A 1 91 ? -1.291 4.633 13.658 1.00 87.75 91 TYR A N 1
ATOM 670 C CA . TYR A 1 91 ? -0.351 4.548 12.541 1.00 87.75 91 TYR A CA 1
ATOM 671 C C . TYR A 1 91 ? 0.355 3.192 12.490 1.00 87.75 91 TYR A C 1
ATOM 673 O O . TYR A 1 91 ? 0.769 2.670 13.524 1.00 87.75 91 TYR A O 1
ATOM 681 N N . VAL A 1 92 ? 0.553 2.657 11.284 1.00 90.56 92 VAL A N 1
ATOM 682 C CA . VAL A 1 92 ? 1.266 1.398 11.048 1.00 90.56 92 VAL A CA 1
ATOM 683 C C . VAL A 1 92 ? 2.544 1.655 10.250 1.00 90.56 92 VAL A C 1
ATOM 685 O O . VAL A 1 92 ? 2.454 2.166 9.128 1.00 90.56 92 VAL A O 1
ATOM 688 N N . PRO A 1 93 ? 3.731 1.294 10.774 1.00 89.94 93 PRO A N 1
ATOM 689 C CA . PRO A 1 93 ? 4.978 1.393 10.027 1.00 89.94 93 PRO A CA 1
ATOM 690 C C . PRO A 1 93 ? 4.872 0.620 8.717 1.00 89.94 93 PRO A C 1
ATOM 692 O O . PRO A 1 93 ? 4.487 -0.552 8.706 1.00 89.94 93 PRO A O 1
ATOM 695 N N . THR A 1 94 ? 5.195 1.290 7.621 1.00 88.38 94 THR A N 1
ATOM 696 C CA . THR A 1 94 ? 5.032 0.757 6.277 1.00 88.38 94 THR A CA 1
ATOM 697 C C . THR A 1 94 ? 6.238 1.099 5.413 1.00 88.38 94 THR A C 1
ATOM 699 O O . THR A 1 94 ? 6.732 2.226 5.410 1.00 88.38 94 THR A O 1
ATOM 702 N N . VAL A 1 95 ? 6.700 0.122 4.643 1.00 86.62 95 VAL A N 1
ATOM 703 C CA . VAL A 1 95 ? 7.735 0.286 3.627 1.00 86.62 95 VAL A CA 1
ATOM 704 C C . VAL A 1 95 ? 7.170 -0.157 2.291 1.00 86.62 95 VAL A C 1
ATOM 706 O O . VAL A 1 95 ? 6.659 -1.267 2.165 1.00 86.62 95 VAL A O 1
ATOM 709 N N . VAL A 1 96 ? 7.305 0.695 1.285 1.00 83.75 96 VAL A N 1
ATOM 710 C CA . VAL A 1 96 ? 6.950 0.383 -0.096 1.00 83.75 96 VAL A CA 1
ATOM 711 C C . VAL A 1 96 ? 8.229 0.248 -0.899 1.00 83.75 96 VAL A C 1
ATOM 713 O O . VAL A 1 96 ? 9.094 1.126 -0.856 1.00 83.75 96 VAL A O 1
ATOM 716 N N . THR A 1 97 ? 8.353 -0.845 -1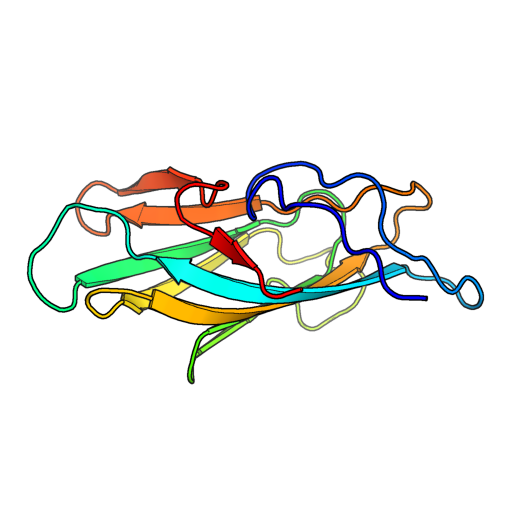.640 1.00 83.81 97 THR A N 1
ATOM 717 C CA . THR A 1 97 ? 9.378 -1.010 -2.663 1.00 83.81 97 THR A CA 1
ATOM 718 C C . THR A 1 97 ? 8.730 -1.205 -4.022 1.00 83.81 97 THR A C 1
ATOM 720 O O . THR A 1 97 ? 7.726 -1.897 -4.159 1.00 83.81 97 THR A O 1
ATOM 723 N N . MET A 1 98 ? 9.307 -0.580 -5.040 1.00 82.25 98 MET A N 1
ATOM 724 C CA . MET A 1 98 ? 8.835 -0.681 -6.414 1.00 82.25 98 MET A CA 1
ATOM 725 C C . MET A 1 98 ? 10.013 -0.902 -7.346 1.00 82.25 98 MET A C 1
ATOM 727 O O . MET A 1 98 ? 11.053 -0.252 -7.215 1.00 82.25 98 MET A O 1
ATOM 731 N N . ARG A 1 99 ? 9.820 -1.791 -8.318 1.00 82.06 99 ARG A N 1
ATOM 732 C CA . ARG A 1 99 ? 10.692 -1.947 -9.475 1.00 82.06 99 ARG A CA 1
ATOM 733 C C . ARG A 1 99 ? 9.898 -1.665 -10.745 1.00 82.06 99 ARG A C 1
ATOM 735 O O . ARG A 1 99 ? 8.897 -2.328 -10.999 1.00 82.06 99 ARG A O 1
ATOM 742 N N . SER A 1 100 ? 10.355 -0.711 -11.554 1.00 78.88 100 SER A N 1
ATOM 743 C CA . SER A 1 100 ? 9.673 -0.302 -12.790 1.00 78.88 100 SER A CA 1
ATOM 744 C C . SER A 1 100 ? 10.566 -0.442 -14.022 1.00 78.88 100 SER A C 1
ATOM 746 O O . SER A 1 100 ? 11.765 -0.138 -13.976 1.00 78.88 100 SER A O 1
ATOM 748 N N . ARG A 1 101 ? 9.949 -0.857 -15.140 1.00 76.88 101 ARG A N 1
ATOM 749 C CA . ARG A 1 101 ? 10.556 -0.860 -16.482 1.00 76.88 101 ARG A CA 1
ATOM 750 C C . ARG A 1 101 ? 10.596 0.525 -17.130 1.00 76.88 101 ARG A C 1
ATOM 752 O O . ARG A 1 101 ? 11.284 0.694 -18.134 1.00 76.88 101 ARG A O 1
ATOM 759 N N . ARG A 1 102 ? 9.872 1.509 -16.586 1.00 73.75 102 ARG A N 1
ATOM 760 C CA . ARG A 1 102 ? 9.792 2.856 -17.163 1.00 73.75 102 ARG A CA 1
ATOM 761 C C . ARG A 1 102 ? 11.144 3.563 -17.122 1.00 73.75 102 ARG A C 1
ATOM 763 O O . ARG A 1 102 ? 11.916 3.441 -16.171 1.00 73.75 102 ARG A O 1
ATOM 770 N N . THR A 1 103 ? 11.402 4.359 -18.153 1.00 68.75 103 THR A N 1
ATOM 771 C CA . THR A 1 103 ? 12.609 5.183 -18.284 1.00 68.75 103 THR A CA 1
ATOM 772 C C . THR A 1 103 ? 12.421 6.610 -17.768 1.00 68.75 103 THR A C 1
ATOM 774 O O . THR A 1 103 ? 13.410 7.324 -17.645 1.00 68.75 103 THR A O 1
ATOM 777 N N . GLU A 1 104 ? 11.202 7.021 -17.410 1.00 66.81 104 GLU A N 1
ATOM 778 C CA . GLU A 1 104 ? 10.873 8.357 -16.888 1.00 66.81 104 GLU A CA 1
ATOM 779 C C . GLU A 1 104 ? 11.165 8.516 -15.377 1.00 66.81 104 GLU A C 1
ATOM 781 O O . GLU A 1 104 ? 11.084 7.536 -14.636 1.00 66.81 104 GLU A O 1
ATOM 786 N N . PRO A 1 105 ? 11.454 9.744 -14.883 1.00 57.97 105 PRO A N 1
ATOM 787 C CA . PRO A 1 105 ? 11.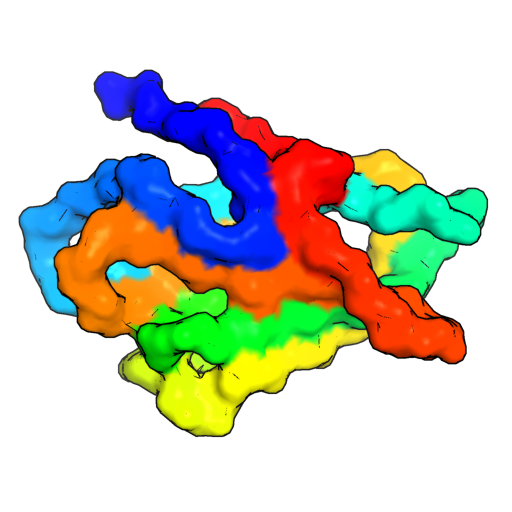777 10.050 -13.476 1.00 57.97 105 PRO A CA 1
ATOM 788 C C . PRO A 1 105 ? 10.681 9.766 -12.450 1.00 57.97 105 PRO A C 1
ATOM 790 O O . PRO A 1 105 ? 10.972 9.766 -11.256 1.00 57.97 105 PRO A O 1
ATOM 793 N N . ALA A 1 106 ? 9.445 9.548 -12.885 1.00 65.56 106 ALA A N 1
ATOM 794 C CA . ALA A 1 106 ? 8.320 9.444 -11.977 1.00 65.56 106 ALA A CA 1
ATOM 795 C C . ALA A 1 106 ? 8.008 7.995 -11.587 1.00 65.56 106 ALA A C 1
ATOM 797 O O . ALA A 1 106 ? 7.926 7.129 -12.458 1.00 65.56 106 ALA A O 1
ATOM 798 N N . ALA A 1 107 ? 7.769 7.764 -10.298 1.00 69.44 107 ALA A N 1
ATOM 799 C CA . ALA A 1 107 ? 7.087 6.563 -9.827 1.00 69.44 107 ALA A CA 1
ATOM 800 C C . ALA A 1 107 ? 5.579 6.792 -9.819 1.00 69.44 107 ALA A C 1
ATOM 802 O O . ALA A 1 107 ? 5.114 7.922 -9.661 1.00 69.44 107 ALA A O 1
ATOM 803 N N . GLU A 1 108 ? 4.822 5.719 -9.966 1.00 75.94 108 GLU A N 1
ATOM 804 C CA . GLU A 1 108 ? 3.369 5.759 -9.937 1.00 75.94 108 GLU A CA 1
ATOM 805 C C . GLU A 1 108 ? 2.900 4.636 -9.033 1.00 75.94 108 GLU A C 1
ATOM 807 O O . GLU A 1 108 ? 3.266 3.485 -9.243 1.00 75.94 108 GLU A O 1
ATOM 812 N N . PHE A 1 109 ? 2.154 4.994 -7.998 1.00 79.19 109 PHE A N 1
ATOM 813 C CA . PHE A 1 109 ? 1.610 4.038 -7.052 1.00 79.19 109 PHE A CA 1
ATOM 814 C C . PHE A 1 109 ? 0.090 4.107 -7.122 1.00 79.19 109 PHE A C 1
ATOM 816 O O . PHE A 1 109 ? -0.496 5.190 -7.050 1.00 79.19 109 PHE A O 1
ATOM 823 N N . ASP A 1 110 ? -0.547 2.950 -7.250 1.00 86.00 110 ASP A N 1
ATOM 824 C CA . ASP A 1 110 ? -1.994 2.809 -7.137 1.00 86.00 110 ASP A CA 1
ATOM 825 C C . ASP A 1 110 ? -2.300 1.890 -5.955 1.00 86.00 110 ASP A C 1
ATOM 827 O O . ASP A 1 110 ? -2.414 0.668 -6.075 1.00 86.00 110 ASP A O 1
ATOM 831 N N . VAL A 1 111 ? -2.325 2.510 -4.775 1.00 88.31 111 VAL A N 1
ATOM 832 C CA . VAL A 1 111 ? -2.642 1.860 -3.504 1.00 88.31 111 VAL A CA 1
ATOM 833 C C . VAL A 1 111 ? -3.927 2.457 -2.953 1.00 88.31 111 VAL A C 1
ATOM 835 O O . VAL A 1 111 ? -4.055 3.680 -2.865 1.00 88.31 111 VAL A O 1
ATOM 838 N N . ALA A 1 112 ? -4.860 1.606 -2.545 1.00 91.62 112 ALA A N 1
ATOM 839 C CA . ALA A 1 112 ? -6.121 2.023 -1.950 1.00 91.62 112 ALA A CA 1
ATOM 840 C C . ALA A 1 112 ? -6.515 1.113 -0.783 1.00 91.62 112 ALA A C 1
ATOM 842 O O . ALA A 1 112 ? -6.086 -0.037 -0.694 1.00 91.62 112 ALA A O 1
ATOM 843 N N . PHE A 1 113 ? -7.363 1.632 0.098 1.00 92.19 113 PHE A N 1
ATOM 844 C CA . PHE A 1 113 ? -8.126 0.825 1.039 1.00 92.19 113 PHE A CA 1
ATOM 845 C C . PHE A 1 113 ? -9.552 0.650 0.527 1.00 92.19 113 PHE A C 1
ATOM 847 O O . PHE A 1 113 ? -10.149 1.609 0.046 1.00 92.19 113 PHE A O 1
ATOM 854 N N . LEU A 1 114 ? -10.119 -0.543 0.664 1.00 92.75 114 LEU A N 1
ATOM 855 C CA . LEU A 1 114 ? -11.550 -0.769 0.486 1.00 92.75 114 LEU A CA 1
ATOM 856 C C . LEU A 1 114 ? -12.184 -1.004 1.845 1.00 92.75 114 LEU A C 1
ATOM 858 O O . LEU A 1 114 ? -11.699 -1.822 2.637 1.00 92.75 114 LEU A O 1
ATOM 862 N N . ASP A 1 115 ? -13.277 -0.295 2.086 1.00 88.56 115 ASP A N 1
ATOM 863 C CA . ASP A 1 115 ? -14.171 -0.596 3.193 1.00 88.56 115 ASP A CA 1
ATOM 864 C C . ASP A 1 115 ? -14.763 -2.002 2.966 1.00 88.56 115 ASP A C 1
ATOM 866 O O . ASP A 1 115 ? -15.293 -2.264 1.886 1.00 88.56 115 ASP A O 1
ATOM 870 N N . PRO A 1 116 ? -14.634 -2.940 3.918 1.00 85.69 116 PRO A N 1
ATOM 871 C CA . PRO A 1 116 ? -14.969 -4.342 3.677 1.00 85.69 116 PRO A CA 1
ATOM 872 C C . PRO A 1 116 ? -16.473 -4.584 3.516 1.00 85.69 116 PRO A C 1
ATOM 874 O O . PRO A 1 116 ? -16.860 -5.604 2.949 1.00 85.69 116 PRO A O 1
ATOM 877 N N . ASP A 1 117 ? -17.309 -3.673 4.013 1.00 86.12 117 ASP A N 1
ATOM 878 C CA . ASP A 1 117 ? -18.758 -3.851 4.046 1.00 86.12 117 ASP A CA 1
ATOM 879 C C . ASP A 1 117 ? -19.424 -3.120 2.872 1.00 86.12 117 ASP A C 1
ATOM 881 O O . ASP A 1 117 ? -20.405 -3.594 2.304 1.00 86.12 117 ASP A O 1
ATOM 885 N N . THR A 1 118 ? -18.867 -1.974 2.471 1.00 88.44 118 THR A N 1
ATOM 886 C CA . THR A 1 118 ? -19.394 -1.156 1.365 1.00 88.44 118 THR A CA 1
ATOM 887 C C . THR A 1 118 ? -18.603 -1.288 0.066 1.00 88.44 118 THR A C 1
ATOM 889 O O . THR A 1 118 ? -19.049 -0.790 -0.967 1.00 88.44 118 THR A O 1
ATOM 892 N N . LEU A 1 119 ? -17.419 -1.913 0.108 1.00 86.62 119 LEU A N 1
ATOM 893 C CA . LEU A 1 119 ? -16.431 -1.969 -0.980 1.00 86.62 119 LEU A CA 1
ATOM 894 C C . LEU A 1 119 ? -16.024 -0.588 -1.512 1.00 86.62 119 LEU A C 1
ATOM 896 O O . LEU A 1 119 ? -15.483 -0.458 -2.612 1.00 86.62 119 LEU A O 1
ATOM 900 N N . ARG A 1 120 ? -16.273 0.464 -0.727 1.00 91.25 120 ARG A N 1
ATOM 901 C CA . ARG A 1 120 ? -15.931 1.828 -1.100 1.00 91.25 120 ARG A CA 1
ATOM 902 C C . ARG A 1 120 ? -14.421 2.003 -1.070 1.00 91.25 120 ARG A C 1
ATOM 904 O O . ARG A 1 120 ? -13.782 1.784 -0.043 1.00 91.25 120 ARG A O 1
ATOM 911 N N . GLU A 1 121 ? -13.882 2.486 -2.182 1.00 92.31 121 GLU A N 1
ATOM 912 C CA . GLU A 1 121 ? -12.464 2.795 -2.311 1.00 92.31 121 GLU A CA 1
ATOM 913 C C . GLU A 1 121 ? -12.106 4.114 -1.606 1.00 92.31 121 GLU A C 1
ATOM 915 O O . GLU A 1 121 ? -12.739 5.156 -1.803 1.00 92.31 121 GLU A O 1
ATOM 920 N N . VAL A 1 122 ? -11.056 4.060 -0.791 1.00 91.00 122 VAL A N 1
ATOM 921 C CA . VAL A 1 122 ? -10.407 5.185 -0.124 1.00 91.00 122 VAL A CA 1
ATOM 922 C C . VAL A 1 122 ? -8.954 5.217 -0.579 1.00 91.00 122 VAL A C 1
ATOM 924 O O . VAL A 1 122 ? -8.164 4.327 -0.264 1.00 91.00 122 VAL A O 1
ATOM 927 N N . LYS A 1 123 ? -8.591 6.255 -1.330 1.00 88.94 123 LYS A N 1
ATOM 928 C CA . LYS A 1 123 ? -7.223 6.435 -1.824 1.00 88.94 123 LYS A CA 1
ATOM 929 C C . LYS A 1 123 ? -6.259 6.710 -0.674 1.00 88.94 123 LYS A C 1
ATOM 931 O O . LYS A 1 123 ? -6.575 7.471 0.238 1.00 88.94 123 LYS A O 1
ATOM 936 N N . VAL A 1 124 ? -5.076 6.109 -0.738 1.00 86.44 124 VAL A N 1
ATOM 937 C CA . VAL A 1 124 ? -3.985 6.335 0.212 1.00 86.44 124 VAL A CA 1
ATOM 938 C C . VAL A 1 124 ? -3.192 7.573 -0.211 1.00 86.44 124 VAL A C 1
ATOM 940 O O . VAL A 1 124 ? -2.104 7.487 -0.772 1.00 86.44 124 VAL A O 1
ATOM 943 N N . ASP A 1 125 ? -3.752 8.751 0.033 1.00 83.88 125 ASP A N 1
ATOM 944 C CA . ASP A 1 125 ? -3.117 10.038 -0.262 1.00 83.88 125 ASP A CA 1
ATOM 945 C C . ASP A 1 125 ? -2.263 10.561 0.919 1.00 83.88 125 ASP A C 1
ATOM 947 O O . ASP A 1 125 ? -1.967 9.839 1.876 1.00 83.88 125 ASP A O 1
ATOM 951 N N . ALA A 1 126 ? -1.841 11.828 0.859 1.00 79.44 126 ALA A N 1
ATOM 952 C CA . ALA A 1 126 ? -1.051 12.478 1.909 1.00 79.44 126 ALA A CA 1
ATOM 953 C C . ALA A 1 126 ? -1.781 12.616 3.266 1.00 79.44 126 ALA A C 1
ATOM 955 O O . ALA A 1 126 ? -1.139 12.925 4.268 1.00 79.44 126 ALA A O 1
ATOM 956 N N . ALA A 1 127 ? -3.099 12.385 3.336 1.00 81.94 127 ALA A N 1
ATOM 957 C CA . ALA A 1 127 ? -3.835 12.356 4.601 1.00 81.94 127 ALA A CA 1
ATOM 958 C C . ALA A 1 127 ? -3.746 10.990 5.305 1.00 81.94 127 ALA A C 1
ATOM 960 O O . ALA A 1 127 ? -3.970 10.903 6.517 1.00 81.94 127 ALA A O 1
ATOM 961 N N . LEU A 1 128 ? -3.427 9.924 4.562 1.00 82.56 128 LEU A N 1
ATOM 962 C CA . LEU A 1 128 ? -3.279 8.566 5.092 1.00 82.56 128 LEU A CA 1
ATOM 963 C C . LEU A 1 128 ? -1.827 8.087 5.128 1.00 82.56 128 LEU A C 1
ATOM 965 O O . LEU A 1 128 ? -1.518 7.174 5.892 1.00 82.56 128 LEU A O 1
ATOM 969 N N . TRP A 1 129 ? -0.934 8.696 4.352 1.00 85.12 129 TRP A N 1
ATOM 970 C CA . TRP A 1 129 ? 0.481 8.348 4.306 1.00 85.12 129 TRP A CA 1
ATOM 971 C C . TRP A 1 129 ? 1.375 9.448 4.881 1.00 85.12 129 TRP A C 1
ATOM 973 O O . TRP A 1 129 ? 1.402 10.573 4.387 1.00 85.12 129 TRP A O 1
ATOM 983 N N . TYR A 1 130 ? 2.189 9.071 5.866 1.00 81.00 130 TYR A N 1
ATOM 984 C CA . TYR A 1 130 ? 3.150 9.942 6.538 1.00 81.00 130 TYR A CA 1
ATOM 985 C C . TYR A 1 130 ? 4.538 9.325 6.421 1.00 81.00 130 TYR A C 1
ATOM 987 O O . TYR A 1 130 ? 4.881 8.401 7.154 1.00 81.00 130 TYR A O 1
ATOM 995 N N . GLY A 1 131 ? 5.338 9.776 5.465 1.00 67.75 131 GLY A N 1
ATOM 996 C CA . GLY A 1 131 ? 6.671 9.211 5.259 1.00 67.75 131 GLY A CA 1
ATOM 997 C C . GLY A 1 131 ? 7.726 9.828 6.164 1.00 67.75 131 GLY A C 1
ATOM 998 O O . GLY A 1 131 ? 7.552 10.921 6.704 1.00 67.75 131 GLY A O 1
ATOM 999 N N . VAL A 1 132 ? 8.810 9.080 6.343 1.00 57.19 132 VAL A N 1
ATOM 1000 C CA . VAL A 1 132 ? 9.943 9.465 7.188 1.00 57.19 132 VAL A CA 1
ATOM 1001 C C . VAL A 1 132 ? 11.079 9.953 6.291 1.00 57.19 132 VAL A C 1
ATOM 1003 O O . VAL A 1 132 ? 11.371 9.312 5.279 1.00 57.19 132 VAL A O 1
ATOM 1006 N N . LEU A 1 133 ? 11.651 11.107 6.657 1.00 47.53 133 LEU A N 1
ATOM 1007 C CA . LEU A 1 133 ? 12.788 11.762 5.997 1.00 47.53 133 LEU A CA 1
ATOM 1008 C C . LEU A 1 133 ? 14.071 10.924 6.074 1.00 47.53 133 LEU A C 1
ATOM 1010 O O . LEU A 1 133 ? 14.312 10.318 7.143 1.00 47.53 133 LEU A O 1
#

Radius of gyration: 14.71 Å; chains: 1; bounding box: 43×28×36 Å

Sequence (133 aa):
MLSLSSLTGLSGRVVNMNVNASVVGRYVRAGGFLRRPVSAPGPARWVLRVRDSTSQAVTIVMGNVTVRNAVEYPADSVKETDTEVMLPAGYVPTVVTMRSRRTEPAAEFDVAFLDPDTLREVKVDAALWYGVL

pLDDT: mean 75.7, std 16.7, range [27.91, 92.75]

Secondary structure (DSSP, 8-state):
---------SEEEE--------SSSEEEEEEEEEEPPTT-SSSEEEEEEEE-SSSEEEEEEETTEEEES-SSSS--S--EEEEEEEEPSSEEEEEEEEEE---SS-EEEEEEEE-TTT--EEE--TTTEEE--

Foldseek 3Di:
DDDDDPFQFLAFKDFDDDAPDDDQKGKDKFKWKFADDPDDPFWDKKKKKWFDPAQKWKWKDWPPDIDIQDPDPSSPPGGMDIDIDTGGHDIIIMMMMMIDNDPHRMDHTFIWIADPPRRDTDGGGSVGIGTDD